Protein AF-A0A382RSJ5-F1 (afdb_monomer_lite)

pLDDT: mean 80.97, std 17.89, range [40.5, 97.56]

Radius of gyration: 19.5 Å; chains: 1; bounding box: 39×60×61 Å

Sequence (176 aa):
MRNFIIFSVFILSLTGCYKFKSPPFADKDLKLISATEFGKDVFKAISKIGPEKGSPIGELKGSFSDDSKALVINDEFLVMQKIEKGSWQLTVLMKNSSHIMFCTLIDNKNIQVPNSIKVTKKKEMMGIENSVSGPSEELKKFALELVETSGKVCFGVPFKSSKMEKTTETWWKFWK

Structure (mmCIF, N/CA/C/O backbone):
data_AF-A0A382RSJ5-F1
#
_entry.id   AF-A0A382RSJ5-F1
#
loop_
_atom_site.group_PDB
_atom_site.id
_atom_site.type_symbol
_atom_site.label_atom_id
_atom_site.label_alt_id
_atom_site.label_comp_id
_atom_site.label_asym_id
_atom_site.label_entity_id
_atom_site.label_seq_id
_atom_site.pdbx_PDB_ins_code
_atom_site.Cartn_x
_atom_site.Cartn_y
_atom_site.Cartn_z
_atom_site.occupancy
_atom_site.B_iso_or_equiv
_atom_site.auth_seq_id
_atom_site.auth_comp_id
_atom_site.auth_asym_id
_atom_site.auth_atom_id
_atom_site.pdbx_PDB_model_num
ATOM 1 N N . MET A 1 1 ? 7.383 47.642 -4.467 1.00 45.19 1 MET A N 1
ATOM 2 C CA . MET A 1 1 ? 6.663 46.461 -4.993 1.00 45.19 1 MET A CA 1
ATOM 3 C C . MET A 1 1 ? 7.661 45.346 -5.251 1.00 45.19 1 MET A C 1
ATOM 5 O O . MET A 1 1 ? 8.449 45.525 -6.165 1.00 45.19 1 MET A O 1
ATOM 9 N N . ARG A 1 2 ? 7.651 44.253 -4.472 1.00 40.50 2 ARG A N 1
ATOM 10 C CA . ARG A 1 2 ? 7.752 42.865 -4.979 1.00 40.50 2 ARG A CA 1
ATOM 11 C C . ARG A 1 2 ? 7.621 41.862 -3.822 1.00 40.50 2 ARG A C 1
ATOM 13 O O . ARG A 1 2 ? 8.543 41.120 -3.507 1.00 40.50 2 ARG A O 1
ATOM 20 N N . ASN A 1 3 ? 6.446 41.854 -3.191 1.00 41.88 3 ASN A N 1
ATOM 21 C CA . ASN A 1 3 ? 5.952 40.674 -2.481 1.00 41.88 3 ASN A CA 1
ATOM 22 C C . ASN A 1 3 ? 5.797 39.561 -3.519 1.00 41.88 3 ASN A C 1
ATOM 24 O O . ASN A 1 3 ? 4.764 39.522 -4.173 1.00 41.88 3 ASN A O 1
ATOM 28 N N . PHE A 1 4 ? 6.820 38.741 -3.768 1.00 48.34 4 PHE A N 1
ATOM 29 C CA . PHE A 1 4 ? 6.686 37.668 -4.761 1.00 48.34 4 PHE A CA 1
ATOM 30 C C . PHE A 1 4 ? 7.666 36.501 -4.591 1.00 48.34 4 PHE A C 1
ATOM 32 O O . PHE A 1 4 ? 8.061 35.922 -5.586 1.00 48.34 4 PHE A O 1
ATOM 39 N N . ILE A 1 5 ? 8.064 36.114 -3.370 1.00 45.94 5 ILE A N 1
ATOM 40 C CA . ILE A 1 5 ? 8.716 34.803 -3.142 1.00 45.94 5 ILE A CA 1
ATOM 41 C C . ILE A 1 5 ? 8.351 34.255 -1.746 1.00 45.94 5 ILE A C 1
ATOM 43 O O . ILE A 1 5 ? 9.210 34.048 -0.903 1.00 45.94 5 ILE A O 1
ATOM 47 N N . ILE A 1 6 ? 7.060 34.056 -1.457 1.00 42.53 6 ILE A N 1
ATOM 48 C CA . ILE A 1 6 ? 6.613 33.226 -0.311 1.00 42.53 6 ILE A CA 1
ATOM 49 C C . ILE A 1 6 ? 5.441 32.334 -0.759 1.00 42.53 6 ILE A C 1
ATOM 51 O O . ILE A 1 6 ? 4.431 32.213 -0.078 1.00 42.53 6 ILE A O 1
ATOM 55 N N . PHE A 1 7 ? 5.524 31.760 -1.964 1.00 40.97 7 PHE A N 1
ATOM 56 C CA . PHE A 1 7 ? 4.440 30.924 -2.505 1.00 40.97 7 PHE A CA 1
ATOM 57 C C . PHE A 1 7 ? 4.904 29.616 -3.164 1.00 40.97 7 PHE A C 1
ATOM 59 O O . PHE A 1 7 ? 4.105 28.961 -3.821 1.00 40.97 7 PHE A O 1
ATOM 66 N N . SER A 1 8 ? 6.172 29.206 -3.016 1.00 43.44 8 SER A N 1
ATOM 67 C CA . SER A 1 8 ? 6.718 28.087 -3.811 1.00 43.44 8 SER A CA 1
ATOM 68 C C . SER A 1 8 ? 7.287 26.899 -3.031 1.00 43.44 8 SER A C 1
ATOM 70 O O . SER A 1 8 ? 8.000 26.095 -3.622 1.00 43.44 8 SER A O 1
ATOM 72 N N . VAL A 1 9 ? 6.984 26.739 -1.738 1.00 43.03 9 VAL A N 1
ATOM 73 C CA . VAL A 1 9 ? 7.378 25.532 -0.980 1.00 43.03 9 VAL A CA 1
ATOM 74 C C . VAL A 1 9 ? 6.255 25.098 -0.029 1.00 43.03 9 VAL A C 1
ATOM 76 O O . VAL A 1 9 ? 6.463 24.888 1.157 1.00 43.03 9 VAL A O 1
ATOM 79 N N . PHE A 1 10 ? 5.031 24.961 -0.542 1.00 41.25 10 PHE A N 1
ATOM 80 C CA . PHE A 1 10 ? 4.066 24.024 0.047 1.00 41.25 10 PHE A CA 1
ATOM 81 C C . PHE A 1 10 ? 4.152 22.734 -0.765 1.00 41.25 10 PHE A C 1
ATOM 83 O O . PHE A 1 10 ? 3.286 22.394 -1.567 1.00 41.25 10 PHE A O 1
ATOM 90 N N . ILE A 1 11 ? 5.314 22.089 -0.653 1.00 44.78 11 ILE A N 1
ATOM 91 C CA . ILE A 1 11 ? 5.586 20.816 -1.301 1.00 44.78 11 ILE A CA 1
ATOM 92 C C . ILE A 1 11 ? 4.568 19.820 -0.750 1.00 44.78 11 ILE A C 1
ATOM 94 O O . ILE A 1 11 ? 4.493 19.597 0.456 1.00 44.78 11 ILE A O 1
ATOM 98 N N . LEU A 1 12 ? 3.764 19.280 -1.664 1.00 44.12 12 LEU A N 1
ATOM 99 C CA . LEU A 1 12 ? 2.842 18.171 -1.478 1.00 44.12 12 LEU A CA 1
ATOM 100 C C . LEU A 1 12 ? 3.573 16.994 -0.821 1.00 44.12 12 LEU A C 1
ATOM 102 O O . LEU A 1 12 ? 4.040 16.083 -1.503 1.00 44.12 12 LEU A O 1
ATOM 106 N N . SER A 1 13 ? 3.656 16.979 0.506 1.00 45.81 13 SER A N 1
ATOM 107 C CA . SER A 1 13 ? 3.822 15.723 1.214 1.00 45.81 13 SER A CA 1
ATOM 108 C C . SER A 1 13 ? 2.567 14.923 0.880 1.00 45.81 13 SER A C 1
ATOM 110 O O . SER A 1 13 ? 1.478 15.288 1.324 1.00 45.81 13 SER A O 1
ATOM 112 N N . LEU A 1 14 ? 2.694 13.891 0.043 1.00 52.16 14 LEU A N 1
ATOM 113 C CA . LEU A 1 14 ? 1.612 12.979 -0.357 1.00 52.16 14 LEU A CA 1
ATOM 114 C C . LEU A 1 14 ? 1.158 12.098 0.825 1.00 52.16 14 LEU A C 1
ATOM 116 O O . LEU A 1 14 ? 0.941 10.896 0.680 1.00 52.16 14 LEU A O 1
ATOM 120 N N . THR A 1 15 ? 1.033 12.682 2.017 1.00 59.91 15 THR A N 1
ATOM 121 C CA . THR A 1 15 ? 0.465 12.024 3.185 1.00 59.91 15 THR A CA 1
ATOM 122 C C . THR A 1 15 ? -0.979 11.700 2.865 1.00 59.91 15 THR A C 1
ATOM 124 O O . THR A 1 15 ? -1.749 12.593 2.501 1.00 59.91 15 THR A O 1
ATOM 127 N N . GLY A 1 16 ? -1.331 10.423 2.957 1.00 67.00 16 GLY A N 1
ATOM 128 C CA . GLY A 1 16 ? -2.684 9.990 2.642 1.00 67.00 16 GLY A CA 1
ATOM 129 C C . GLY A 1 16 ? -3.703 10.597 3.586 1.00 67.00 16 GLY A C 1
ATOM 130 O O . GLY A 1 16 ? -3.416 10.866 4.754 1.00 67.00 16 GLY A O 1
ATOM 131 N N . CYS A 1 17 ? -4.930 10.750 3.097 1.00 84.44 17 CYS A N 1
ATOM 132 C CA . CYS A 1 17 ? -6.056 11.164 3.928 1.00 84.44 17 CYS A CA 1
ATOM 133 C C . CYS A 1 17 ? -6.419 10.119 4.992 1.00 84.44 17 CYS A C 1
ATOM 135 O O . CYS A 1 17 ? -7.266 10.407 5.827 1.00 84.44 17 CYS A O 1
ATOM 137 N N . TYR A 1 18 ? -5.823 8.923 4.977 1.00 91.31 18 TYR A N 1
ATOM 138 C CA . TYR A 1 18 ? -6.117 7.840 5.913 1.00 91.31 18 TYR A CA 1
ATOM 139 C C . TYR A 1 18 ? -4.865 7.409 6.680 1.00 91.31 18 TYR A C 1
ATOM 141 O O . TYR A 1 18 ? -3.861 7.010 6.089 1.00 91.31 18 TYR A O 1
ATOM 149 N N . LYS A 1 19 ? -4.959 7.456 8.011 1.00 93.94 19 LYS A N 1
ATOM 150 C CA . LYS A 1 19 ? -3.929 7.032 8.963 1.00 93.94 19 LYS A CA 1
ATOM 151 C C . LYS A 1 19 ? -4.479 5.946 9.874 1.00 93.94 19 LYS A C 1
ATOM 153 O O . LYS A 1 19 ? -5.353 6.198 10.701 1.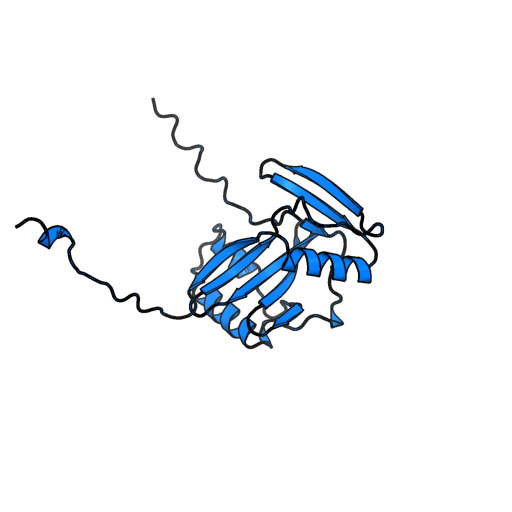00 93.94 19 LYS A O 1
ATOM 158 N N . PHE A 1 20 ? -3.953 4.741 9.749 1.00 96.00 20 PHE A N 1
ATOM 159 C CA . PHE A 1 20 ? -4.390 3.576 10.505 1.00 96.00 20 PHE A CA 1
ATOM 160 C C . PHE A 1 20 ? -3.579 3.444 11.801 1.00 96.00 20 PHE A C 1
ATOM 162 O O . PHE A 1 20 ? -2.356 3.596 11.808 1.00 96.00 20 PHE A O 1
ATOM 169 N N . LYS A 1 21 ? -4.247 3.153 12.922 1.00 95.69 21 LYS A N 1
ATOM 170 C CA . LYS A 1 21 ? -3.571 2.953 14.221 1.00 95.69 21 LYS A CA 1
ATOM 171 C C . LYS A 1 21 ? -2.795 1.634 14.310 1.00 95.69 21 LYS A C 1
ATOM 173 O O . LYS A 1 21 ? -1.890 1.509 15.125 1.00 95.69 21 LYS A O 1
ATOM 178 N N . SER A 1 22 ? -3.140 0.669 13.470 1.00 96.00 22 SER A N 1
ATOM 179 C CA . SER A 1 22 ? -2.510 -0.647 13.343 1.00 96.00 22 SER A CA 1
ATOM 180 C C . SER A 1 22 ? -2.371 -0.984 11.855 1.00 96.00 22 SER A C 1
ATOM 182 O O . SER A 1 22 ? -3.109 -0.404 11.051 1.00 96.00 22 SER A O 1
ATOM 184 N N . PRO A 1 23 ? -1.454 -1.886 11.462 1.00 96.56 23 PRO A N 1
ATOM 185 C CA . PRO A 1 23 ? -1.318 -2.262 10.061 1.00 96.56 23 PRO A CA 1
ATOM 186 C C . PRO A 1 23 ? -2.623 -2.901 9.562 1.00 96.56 23 PRO A C 1
ATOM 188 O O . PRO A 1 23 ? -3.126 -3.814 10.221 1.00 96.56 23 PRO A O 1
ATOM 191 N N . PRO A 1 24 ? -3.188 -2.451 8.428 1.00 96.50 24 PRO A N 1
ATOM 192 C CA . PRO A 1 24 ? -4.385 -3.082 7.877 1.00 96.50 24 PRO A CA 1
ATOM 193 C C . PRO A 1 24 ? -4.159 -4.516 7.396 1.00 96.50 24 PRO A C 1
ATOM 195 O O . PRO A 1 24 ? -5.083 -5.322 7.420 1.00 96.50 24 PRO A O 1
ATOM 198 N N . PHE A 1 25 ? -2.942 -4.845 6.967 1.00 97.44 25 PHE A N 1
ATOM 199 C CA . PHE A 1 25 ? -2.592 -6.162 6.448 1.00 97.44 25 PHE A CA 1
ATOM 200 C C . PHE A 1 25 ? -1.628 -6.876 7.395 1.00 97.44 25 PHE A C 1
ATOM 202 O O . PHE A 1 25 ? -0.641 -6.295 7.855 1.00 97.44 25 PHE A O 1
ATOM 209 N N . ALA A 1 26 ? -1.899 -8.151 7.673 1.00 95.81 26 ALA A N 1
ATOM 210 C CA . ALA A 1 26 ? -0.989 -8.986 8.443 1.00 95.81 26 ALA A CA 1
ATOM 211 C C . ALA A 1 26 ? 0.274 -9.288 7.623 1.00 95.81 26 ALA A C 1
ATOM 213 O O . ALA A 1 26 ? 0.188 -9.503 6.418 1.00 95.81 26 ALA A O 1
ATOM 214 N N . ASP A 1 27 ? 1.437 -9.373 8.274 1.00 94.81 27 ASP A N 1
ATOM 215 C CA . ASP A 1 27 ? 2.721 -9.582 7.582 1.00 94.81 27 ASP A CA 1
ATOM 216 C C . ASP A 1 27 ? 2.741 -10.854 6.715 1.00 94.81 27 ASP A C 1
ATOM 218 O O . ASP A 1 27 ? 3.291 -10.844 5.619 1.00 94.81 27 ASP A O 1
ATOM 222 N N . LYS A 1 28 ? 2.047 -11.912 7.160 1.00 95.88 28 LYS A N 1
ATOM 223 C CA . LYS A 1 28 ? 1.873 -13.173 6.418 1.00 95.88 28 LYS A CA 1
ATOM 224 C C . LYS A 1 28 ? 1.169 -13.017 5.061 1.00 95.88 28 LYS A C 1
ATOM 226 O O . LYS A 1 28 ? 1.329 -13.875 4.200 1.00 95.88 28 LYS A O 1
ATOM 231 N N . ASP A 1 29 ? 0.378 -11.958 4.891 1.00 96.38 29 ASP A N 1
ATOM 232 C CA . ASP A 1 29 ? -0.353 -11.671 3.653 1.00 96.38 29 ASP A CA 1
ATOM 233 C C . ASP A 1 29 ? 0.487 -10.816 2.689 1.00 96.38 29 ASP A C 1
ATOM 235 O O . ASP A 1 29 ? 0.094 -10.592 1.542 1.00 96.38 29 ASP A O 1
ATOM 239 N N . LEU A 1 30 ? 1.639 -10.315 3.144 1.00 97.25 30 LEU A N 1
ATOM 240 C CA . LEU A 1 30 ? 2.512 -9.446 2.372 1.00 97.25 30 LEU A CA 1
ATOM 241 C C . LEU A 1 30 ? 3.653 -10.240 1.738 1.00 97.25 30 LEU A C 1
ATOM 243 O O . LEU A 1 30 ? 4.201 -11.178 2.316 1.00 97.25 30 LEU A O 1
ATOM 247 N N . LYS A 1 31 ? 4.065 -9.812 0.548 1.00 96.94 31 LYS A N 1
ATOM 248 C CA . LYS A 1 31 ? 5.243 -10.334 -0.149 1.00 96.94 31 LYS A CA 1
ATOM 249 C C . LYS A 1 31 ? 6.299 -9.248 -0.257 1.00 96.94 31 LYS A C 1
ATOM 251 O O . LYS A 1 31 ? 5.967 -8.069 -0.367 1.00 96.94 31 LYS A O 1
ATOM 256 N N . LEU A 1 32 ? 7.569 -9.650 -0.263 1.00 95.81 32 LEU A N 1
ATOM 257 C CA . LEU A 1 32 ? 8.659 -8.748 -0.628 1.00 95.81 32 LEU A CA 1
ATOM 258 C C . LEU A 1 32 ? 8.399 -8.198 -2.028 1.00 95.81 32 LEU A C 1
ATOM 260 O O . LEU A 1 32 ? 8.160 -8.964 -2.964 1.00 95.81 32 LEU A O 1
ATOM 264 N N . ILE A 1 33 ? 8.459 -6.878 -2.177 1.00 92.88 33 ILE A N 1
ATOM 265 C CA . ILE A 1 33 ? 8.226 -6.219 -3.465 1.00 92.88 33 ILE A CA 1
ATOM 266 C C . ILE A 1 33 ? 9.256 -6.717 -4.479 1.00 92.88 33 ILE A C 1
ATOM 268 O O . ILE A 1 33 ? 8.890 -7.087 -5.591 1.00 92.88 33 ILE A O 1
ATOM 272 N N . SER A 1 34 ? 10.519 -6.839 -4.066 1.00 91.88 34 SER A N 1
ATOM 273 C CA . SER A 1 34 ? 11.635 -7.341 -4.879 1.00 91.88 34 SER A CA 1
ATOM 274 C C . SER A 1 34 ? 11.412 -8.754 -5.443 1.00 91.88 34 SER A C 1
ATOM 276 O O . SER A 1 34 ? 11.974 -9.094 -6.484 1.00 91.88 34 SER A O 1
ATOM 278 N N . ALA A 1 35 ? 10.551 -9.560 -4.813 1.00 92.62 35 ALA A N 1
ATOM 279 C CA . ALA A 1 35 ? 10.201 -10.903 -5.273 1.00 92.62 35 ALA A CA 1
ATOM 280 C C . ALA A 1 35 ? 9.075 -10.926 -6.329 1.00 92.62 35 ALA A C 1
ATOM 282 O O . ALA A 1 35 ? 8.779 -11.985 -6.878 1.00 92.62 35 ALA A O 1
ATOM 283 N N . THR A 1 36 ? 8.438 -9.789 -6.622 1.00 92.62 36 THR A N 1
ATOM 284 C CA . THR A 1 36 ? 7.349 -9.681 -7.609 1.00 92.62 36 THR A CA 1
ATOM 285 C C . THR A 1 36 ? 7.850 -9.093 -8.928 1.00 92.62 36 THR A C 1
ATOM 287 O O . THR A 1 36 ? 8.727 -8.230 -8.930 1.00 92.62 36 THR A O 1
ATOM 290 N N . GLU A 1 37 ? 7.271 -9.499 -10.063 1.00 91.81 37 GLU A N 1
ATOM 291 C CA . GLU A 1 37 ? 7.636 -8.930 -11.374 1.00 91.81 37 GLU A CA 1
ATOM 292 C C . GLU A 1 37 ? 7.365 -7.424 -11.440 1.00 91.81 37 GLU A C 1
ATOM 294 O O . GLU A 1 37 ? 8.210 -6.648 -11.885 1.00 91.81 37 GLU A O 1
ATOM 299 N N . PHE A 1 38 ? 6.221 -6.976 -10.915 1.00 93.75 38 PHE A N 1
ATOM 300 C CA . PHE A 1 38 ? 5.940 -5.548 -10.817 1.00 93.75 38 PHE A CA 1
ATOM 301 C C . PHE A 1 38 ? 6.932 -4.830 -9.894 1.00 93.75 38 PHE A C 1
ATOM 303 O O . PHE A 1 38 ? 7.450 -3.773 -10.242 1.00 93.75 38 PHE A O 1
ATOM 310 N N . GLY A 1 39 ? 7.285 -5.403 -8.749 1.00 91.38 39 GLY A N 1
ATOM 311 C CA . GLY A 1 39 ? 8.274 -4.786 -7.876 1.00 91.38 39 GLY A CA 1
ATOM 312 C C . GLY A 1 39 ? 9.649 -4.631 -8.525 1.00 91.38 39 GLY A C 1
ATOM 313 O O . GLY A 1 39 ? 10.285 -3.595 -8.343 1.00 91.38 39 GLY A O 1
ATOM 314 N N . LYS A 1 40 ? 10.085 -5.573 -9.370 1.00 90.31 40 LYS A N 1
ATOM 315 C CA . LYS A 1 40 ? 11.307 -5.404 -10.181 1.00 90.31 40 LYS A CA 1
ATOM 316 C C . LYS A 1 40 ? 11.209 -4.189 -11.111 1.00 90.31 40 LYS A C 1
ATOM 318 O O . LYS A 1 40 ? 12.164 -3.412 -11.198 1.00 90.31 40 LYS A O 1
ATOM 323 N N . ASP A 1 41 ? 10.059 -3.983 -11.759 1.00 90.38 41 ASP A N 1
ATOM 324 C CA . ASP A 1 41 ? 9.798 -2.777 -12.559 1.00 90.38 41 ASP A CA 1
ATOM 325 C C . ASP A 1 41 ? 9.867 -1.506 -11.691 1.00 90.38 41 ASP A C 1
ATOM 327 O O . ASP A 1 41 ? 10.464 -0.512 -12.112 1.00 90.38 41 ASP A O 1
ATOM 331 N N . VAL A 1 42 ? 9.319 -1.544 -10.468 1.00 90.69 42 VAL A N 1
ATOM 332 C CA . VAL A 1 42 ? 9.373 -0.436 -9.493 1.00 90.69 42 VAL A CA 1
ATOM 333 C C . VAL A 1 42 ? 10.819 -0.079 -9.164 1.00 90.69 42 VAL A C 1
ATOM 335 O O . VAL A 1 42 ? 11.211 1.071 -9.366 1.00 90.69 42 VAL A O 1
ATOM 338 N N . PHE A 1 43 ? 11.639 -1.048 -8.742 1.00 88.88 43 PHE A N 1
ATOM 339 C CA . PHE A 1 43 ? 13.056 -0.823 -8.424 1.00 88.88 43 PHE A CA 1
ATOM 340 C C . PHE A 1 43 ? 13.840 -0.276 -9.625 1.00 88.88 43 PHE A C 1
ATOM 342 O O . PHE A 1 43 ? 14.668 0.630 -9.487 1.00 88.88 43 PHE A O 1
ATOM 349 N N . LYS A 1 44 ? 13.536 -0.758 -10.834 1.00 86.69 44 LYS A N 1
ATOM 350 C CA . LYS A 1 44 ? 14.129 -0.253 -12.079 1.00 86.69 44 LYS A CA 1
ATOM 351 C C . LYS A 1 44 ? 13.688 1.173 -12.419 1.00 86.69 44 LYS A C 1
ATOM 353 O O . LYS A 1 44 ? 14.459 1.913 -13.026 1.00 86.69 44 LYS A O 1
ATOM 358 N N . ALA A 1 45 ? 12.460 1.560 -12.090 1.00 85.75 45 ALA A N 1
ATOM 359 C CA . ALA A 1 45 ? 11.966 2.914 -12.319 1.00 85.75 45 ALA A CA 1
ATOM 360 C C . ALA A 1 45 ? 12.582 3.906 -11.325 1.00 85.75 45 ALA A C 1
ATOM 362 O O . ALA A 1 45 ? 13.093 4.946 -11.738 1.00 85.75 45 ALA A O 1
ATOM 363 N N . ILE A 1 46 ? 12.609 3.567 -10.033 1.00 84.06 46 ILE A N 1
ATOM 364 C CA . ILE A 1 46 ? 13.151 4.452 -8.992 1.00 84.06 46 ILE A CA 1
ATOM 365 C C . ILE A 1 46 ? 14.680 4.570 -9.039 1.00 84.06 46 ILE A C 1
ATOM 367 O O . ILE A 1 46 ? 15.232 5.572 -8.592 1.00 84.06 46 ILE A O 1
ATOM 371 N N . SER A 1 47 ? 15.402 3.596 -9.600 1.00 82.00 47 SER A N 1
ATOM 372 C CA . SER A 1 47 ? 16.857 3.720 -9.772 1.00 82.00 47 SER A CA 1
ATOM 373 C C . SER A 1 47 ? 17.235 4.808 -10.783 1.00 82.00 47 SER A C 1
ATOM 375 O O . SER A 1 47 ? 18.282 5.437 -10.632 1.00 82.00 47 SER A O 1
ATOM 377 N N . LYS A 1 48 ? 16.354 5.093 -11.753 1.00 78.69 48 LYS A N 1
ATOM 378 C CA . LYS A 1 48 ? 16.505 6.177 -12.742 1.00 78.69 48 LYS A CA 1
ATOM 379 C C . LYS A 1 48 ? 16.187 7.560 -12.176 1.00 78.69 48 LYS A C 1
ATOM 381 O O . LYS A 1 48 ? 16.496 8.563 -12.813 1.00 78.69 48 LYS A O 1
ATOM 386 N N . ILE A 1 49 ? 15.560 7.619 -11.003 1.00 75.19 49 ILE A N 1
ATOM 387 C CA . ILE A 1 49 ? 15.287 8.869 -10.308 1.00 75.19 49 ILE A CA 1
ATOM 388 C C . ILE A 1 49 ? 16.610 9.443 -9.777 1.00 75.19 49 ILE A C 1
ATOM 390 O O . ILE A 1 49 ? 17.336 8.779 -9.020 1.00 75.19 49 ILE A O 1
ATOM 394 N N . GLY A 1 50 ? 16.907 10.681 -10.187 1.00 65.06 50 GLY A N 1
ATOM 395 C CA . GLY A 1 50 ? 18.095 11.429 -9.780 1.00 65.06 50 GLY A CA 1
ATOM 396 C C . GLY A 1 50 ? 18.184 11.646 -8.261 1.00 65.06 50 GLY A C 1
ATOM 397 O O . GLY A 1 50 ? 17.188 11.525 -7.548 1.00 65.06 50 GLY A O 1
ATOM 398 N N . PRO A 1 51 ? 19.378 11.954 -7.729 1.00 56.84 51 PRO A N 1
ATOM 399 C CA . PRO A 1 51 ? 19.651 12.002 -6.292 1.00 56.84 51 PRO A CA 1
ATOM 400 C C . PRO A 1 51 ? 19.146 13.282 -5.600 1.00 56.84 51 PRO A C 1
ATOM 402 O O . PRO A 1 51 ? 19.732 13.681 -4.596 1.00 56.84 51 PRO A O 1
ATOM 405 N N . GLU A 1 52 ? 18.104 13.947 -6.109 1.00 62.94 52 GLU A N 1
ATOM 406 C CA . GLU A 1 52 ? 17.621 15.228 -5.572 1.00 62.94 52 GLU A CA 1
ATOM 407 C C . GLU A 1 52 ? 17.034 15.064 -4.163 1.00 62.94 52 GLU A C 1
ATOM 409 O O . GLU A 1 52 ? 15.829 14.875 -3.964 1.00 62.94 52 GLU A O 1
ATOM 414 N N . LYS A 1 53 ? 17.922 15.127 -3.167 1.00 56.91 53 LYS A N 1
ATOM 415 C CA . LYS A 1 53 ? 17.591 15.185 -1.745 1.00 56.91 53 LYS A CA 1
ATOM 416 C C . LYS A 1 53 ? 16.696 16.401 -1.501 1.00 56.91 53 LYS A C 1
ATOM 418 O O . LYS A 1 53 ? 17.037 17.506 -1.907 1.00 56.91 53 LYS A O 1
ATOM 423 N N . GLY A 1 54 ? 15.566 16.187 -0.830 1.00 57.19 54 GLY A N 1
ATOM 424 C CA . GLY A 1 54 ? 14.583 17.238 -0.543 1.00 57.19 54 GLY A CA 1
ATOM 425 C C . GLY A 1 54 ? 13.529 17.459 -1.633 1.00 57.19 54 GLY A C 1
ATOM 426 O O . GLY A 1 54 ? 12.710 18.362 -1.494 1.00 57.19 54 GLY A O 1
ATOM 427 N N . SER A 1 55 ? 13.514 16.647 -2.697 1.00 65.69 55 SER A N 1
ATOM 428 C CA . SER A 1 55 ? 12.383 16.585 -3.631 1.00 65.69 55 SER A CA 1
ATOM 429 C C . SER A 1 55 ? 11.398 15.472 -3.223 1.00 65.69 55 SER A C 1
ATOM 431 O O . SER A 1 55 ? 11.841 14.434 -2.718 1.00 65.69 55 SER A O 1
ATOM 433 N N . PRO A 1 56 ? 10.084 15.601 -3.513 1.00 63.09 56 PRO A N 1
ATOM 434 C CA . PRO A 1 56 ? 9.105 14.512 -3.338 1.00 63.09 56 PRO A CA 1
ATOM 435 C C . PRO A 1 56 ? 9.530 13.199 -4.003 1.00 63.09 56 PRO A C 1
ATOM 437 O O . PRO A 1 56 ? 9.220 12.101 -3.551 1.00 63.09 56 PRO A O 1
ATOM 440 N N . ILE A 1 57 ? 10.273 13.336 -5.096 1.00 65.94 57 ILE A N 1
ATOM 441 C CA . ILE A 1 57 ? 10.808 12.263 -5.919 1.00 65.94 57 ILE A CA 1
ATOM 442 C C . ILE A 1 57 ? 11.964 11.534 -5.203 1.00 65.94 57 ILE A C 1
ATOM 444 O O . ILE A 1 57 ? 12.045 10.304 -5.233 1.00 65.94 57 ILE A O 1
ATOM 448 N N . GLY A 1 58 ? 12.836 12.271 -4.512 1.00 67.00 58 GLY A N 1
ATOM 449 C CA . GLY A 1 58 ? 13.885 11.710 -3.659 1.00 67.00 58 GLY A CA 1
ATOM 450 C C . GLY A 1 58 ? 13.330 11.033 -2.402 1.00 67.00 58 GLY A C 1
ATOM 451 O O . GLY A 1 58 ? 13.803 9.960 -2.026 1.00 67.00 58 GLY A O 1
ATOM 452 N N . GLU A 1 59 ? 12.291 11.605 -1.787 1.00 71.19 59 GLU A N 1
ATOM 453 C CA . GLU A 1 59 ? 11.573 10.994 -0.654 1.00 71.19 59 GLU A CA 1
ATOM 454 C C . GLU A 1 59 ? 10.860 9.697 -1.053 1.00 71.19 59 GLU A C 1
ATOM 456 O O . GLU A 1 59 ? 10.874 8.714 -0.305 1.00 71.19 59 GLU A O 1
ATOM 461 N N . LEU A 1 60 ? 10.294 9.662 -2.264 1.00 73.75 60 LEU A N 1
ATOM 462 C CA . LEU A 1 60 ? 9.732 8.449 -2.837 1.00 73.75 60 LEU A CA 1
ATOM 463 C C . LEU A 1 60 ? 10.803 7.364 -2.948 1.00 73.75 60 LEU A C 1
ATOM 465 O O . LEU A 1 60 ? 10.588 6.269 -2.447 1.00 73.75 60 LEU A O 1
ATOM 469 N N . LYS A 1 61 ? 11.971 7.668 -3.527 1.00 75.44 61 LYS A N 1
ATOM 470 C CA . LYS A 1 61 ? 13.088 6.713 -3.632 1.00 75.44 61 LYS A CA 1
ATOM 471 C C . LYS A 1 61 ? 13.523 6.178 -2.265 1.00 75.44 61 LYS A C 1
ATOM 473 O O . LYS A 1 61 ? 13.756 4.983 -2.139 1.00 75.44 61 LYS A O 1
ATOM 478 N N . GLY A 1 62 ? 13.586 7.035 -1.245 1.00 75.25 62 GLY A N 1
ATOM 479 C CA . GLY A 1 62 ? 13.918 6.638 0.129 1.00 75.25 62 GLY A CA 1
ATOM 480 C C . GLY A 1 62 ? 12.844 5.801 0.834 1.00 75.25 62 GLY A C 1
ATOM 481 O O . GLY A 1 62 ? 13.134 5.189 1.856 1.00 75.25 62 GLY A O 1
ATOM 482 N N . SER A 1 63 ? 11.620 5.749 0.299 1.00 75.56 63 SER A N 1
ATOM 483 C CA . SER A 1 63 ? 10.527 4.927 0.837 1.00 75.56 63 SER A CA 1
ATOM 484 C C . SER A 1 63 ? 10.573 3.466 0.377 1.00 75.56 63 SER A C 1
ATOM 486 O O . SER A 1 63 ? 9.734 2.682 0.819 1.00 75.56 63 SER A O 1
ATOM 488 N N . PHE A 1 64 ? 11.504 3.109 -0.515 1.00 80.50 64 PHE A N 1
ATOM 489 C CA . PHE A 1 64 ? 11.679 1.752 -1.025 1.00 80.50 64 PHE A CA 1
ATOM 490 C C . PHE A 1 64 ? 13.043 1.200 -0.638 1.00 80.50 64 PHE A C 1
ATOM 492 O O . PHE A 1 64 ? 14.083 1.816 -0.860 1.00 80.50 64 PHE A O 1
ATOM 499 N N . SER A 1 65 ? 13.011 -0.011 -0.113 1.00 82.88 65 SER A N 1
ATOM 500 C CA . SER A 1 65 ? 14.150 -0.790 0.353 1.00 82.88 65 SER A CA 1
ATOM 501 C C . SER A 1 65 ? 13.923 -2.261 0.008 1.00 82.88 65 SER A C 1
ATOM 503 O O . SER A 1 65 ? 12.795 -2.665 -0.279 1.00 82.88 65 SER A O 1
ATOM 505 N N . ASP A 1 66 ? 14.972 -3.081 0.029 1.00 80.81 66 ASP A N 1
ATOM 506 C CA . ASP A 1 66 ? 14.869 -4.493 -0.371 1.00 80.81 66 ASP A CA 1
ATOM 507 C C . ASP A 1 66 ? 13.943 -5.324 0.537 1.00 80.81 66 ASP A C 1
ATOM 509 O O . ASP A 1 66 ? 13.402 -6.343 0.103 1.00 80.81 66 ASP A O 1
ATOM 513 N N . ASP A 1 67 ? 13.715 -4.866 1.769 1.00 88.56 67 ASP A N 1
ATOM 514 C CA . ASP A 1 67 ? 12.782 -5.431 2.749 1.00 88.56 67 ASP A CA 1
ATOM 515 C C . ASP A 1 67 ? 11.358 -4.857 2.646 1.00 88.56 67 ASP A C 1
ATOM 517 O O . ASP A 1 67 ? 10.466 -5.289 3.378 1.00 88.56 67 ASP A O 1
ATOM 521 N N . SER A 1 68 ? 11.109 -3.917 1.729 1.00 91.44 68 SER A N 1
ATOM 522 C CA . SER A 1 68 ? 9.774 -3.365 1.504 1.00 91.44 68 SER A CA 1
ATOM 523 C C . SER A 1 68 ? 8.803 -4.465 1.077 1.00 91.44 68 SER A C 1
ATOM 525 O O . SER A 1 68 ? 9.030 -5.189 0.102 1.00 91.44 68 SER A O 1
ATOM 527 N N . LYS A 1 69 ? 7.683 -4.569 1.799 1.00 95.56 69 LYS A N 1
ATOM 528 C CA . LYS A 1 69 ? 6.627 -5.552 1.546 1.00 95.56 69 LYS A CA 1
ATOM 529 C C . LYS A 1 69 ? 5.352 -4.891 1.034 1.00 95.56 69 LYS A C 1
ATOM 531 O O . LYS A 1 69 ? 5.032 -3.756 1.390 1.00 95.56 69 LYS A O 1
ATOM 536 N N . ALA A 1 70 ? 4.600 -5.628 0.227 1.00 96.69 70 ALA A N 1
ATOM 537 C CA . ALA A 1 70 ? 3.303 -5.206 -0.275 1.00 96.69 70 ALA A CA 1
ATOM 538 C C . ALA A 1 70 ? 2.317 -6.371 -0.332 1.00 96.69 70 ALA A C 1
ATOM 540 O O . ALA A 1 70 ? 2.692 -7.528 -0.539 1.00 96.69 70 ALA A O 1
ATOM 541 N N . LEU A 1 71 ? 1.038 -6.041 -0.194 1.00 97.56 71 LEU A N 1
ATOM 542 C CA . LEU A 1 71 ? -0.048 -6.921 -0.576 1.00 97.56 71 LEU A CA 1
ATOM 543 C C . LEU A 1 71 ? -0.109 -6.954 -2.104 1.00 97.56 71 LEU A C 1
ATOM 545 O O . LEU A 1 71 ? -0.175 -5.905 -2.751 1.00 97.56 71 LEU A O 1
ATOM 549 N N . VAL A 1 72 ? -0.088 -8.156 -2.673 1.00 97.06 72 VAL A N 1
ATOM 550 C CA . VAL A 1 72 ? -0.215 -8.356 -4.120 1.00 97.06 72 VAL A CA 1
ATOM 551 C C . VAL A 1 72 ? -1.689 -8.525 -4.456 1.00 97.06 72 VAL A C 1
ATOM 553 O O . VAL A 1 72 ? -2.278 -9.539 -4.091 1.00 97.06 72 VAL A O 1
ATOM 556 N N . ILE A 1 73 ? -2.276 -7.540 -5.140 1.00 95.94 73 ILE A N 1
ATOM 557 C CA . I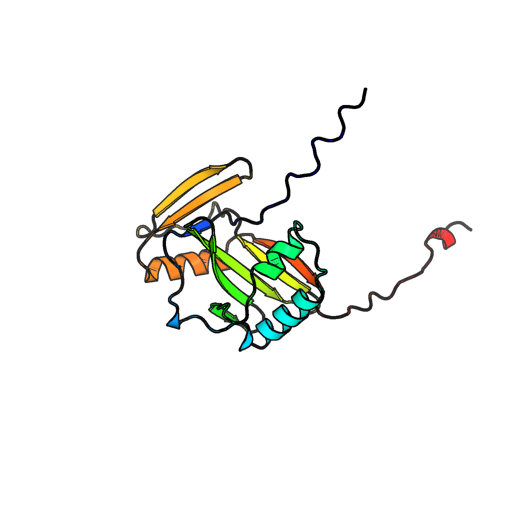LE A 1 73 ? -3.646 -7.646 -5.657 1.00 95.94 73 ILE A CA 1
ATOM 558 C C . ILE A 1 73 ? -3.617 -8.339 -7.021 1.00 95.94 73 ILE A C 1
ATOM 560 O O . ILE A 1 73 ? -4.343 -9.304 -7.241 1.00 95.94 73 ILE A O 1
ATOM 564 N N . ASN A 1 74 ? -2.746 -7.873 -7.919 1.00 94.62 74 ASN A N 1
ATOM 565 C CA . ASN A 1 74 ? -2.443 -8.505 -9.205 1.00 94.62 74 ASN A CA 1
ATOM 566 C C . ASN A 1 74 ? -1.068 -8.033 -9.727 1.00 94.62 74 ASN A C 1
ATOM 568 O O . ASN A 1 74 ? -0.365 -7.274 -9.054 1.00 94.62 74 ASN A O 1
ATOM 572 N N . ASP A 1 75 ? -0.692 -8.460 -10.935 1.00 92.38 75 ASP A N 1
ATOM 573 C CA . ASP A 1 75 ? 0.610 -8.157 -11.554 1.00 92.38 75 ASP A CA 1
ATOM 574 C C . ASP A 1 75 ? 0.826 -6.678 -11.907 1.00 92.38 75 ASP A C 1
ATOM 576 O O . ASP A 1 75 ? 1.924 -6.291 -12.313 1.00 92.38 75 ASP A O 1
ATOM 580 N N . GLU A 1 76 ? -0.194 -5.837 -11.758 1.00 94.94 76 GLU A N 1
ATOM 581 C CA . GLU A 1 76 ? -0.154 -4.408 -12.058 1.00 94.94 76 GLU A CA 1
ATOM 582 C C . GLU A 1 76 ? -0.579 -3.533 -10.877 1.00 94.94 76 GLU A C 1
ATOM 584 O O . GLU A 1 76 ? -0.581 -2.308 -10.999 1.00 94.94 76 GLU A O 1
ATOM 589 N N . PHE A 1 77 ? -0.911 -4.140 -9.734 1.00 96.38 77 PHE A N 1
ATOM 590 C CA . PHE A 1 77 ? -1.502 -3.464 -8.588 1.00 96.38 77 PHE A CA 1
ATOM 591 C C . PHE A 1 77 ? -0.971 -4.051 -7.275 1.00 96.38 77 PHE A C 1
ATOM 593 O O . PHE A 1 77 ? -1.281 -5.187 -6.899 1.00 96.38 77 PHE A O 1
ATOM 600 N N . LEU A 1 78 ? -0.205 -3.246 -6.539 1.00 97.00 78 LEU A N 1
ATOM 601 C CA . LEU A 1 78 ? 0.316 -3.580 -5.212 1.00 97.00 78 LEU A CA 1
ATOM 602 C C . LEU A 1 78 ? -0.154 -2.552 -4.186 1.00 97.00 78 LEU A C 1
ATOM 604 O O . LEU A 1 78 ? -0.325 -1.375 -4.501 1.00 97.00 78 LEU A O 1
ATOM 608 N N . VAL A 1 79 ? -0.295 -2.977 -2.934 1.00 96.81 79 VAL A N 1
ATOM 609 C CA . VAL A 1 79 ? -0.574 -2.069 -1.815 1.00 96.81 79 VAL A CA 1
ATOM 610 C C . VAL A 1 79 ? 0.501 -2.229 -0.759 1.00 96.81 79 VAL A C 1
ATOM 612 O O . VAL A 1 79 ? 0.614 -3.269 -0.115 1.00 96.81 79 VAL A O 1
ATOM 615 N N . MET A 1 80 ? 1.291 -1.185 -0.567 1.00 94.88 80 MET A N 1
ATOM 616 C CA . MET A 1 80 ? 2.239 -1.101 0.533 1.00 94.88 80 MET A CA 1
ATOM 617 C C . MET A 1 80 ? 1.564 -0.523 1.764 1.00 94.88 80 MET A C 1
ATOM 619 O O . MET A 1 80 ? 0.672 0.320 1.661 1.00 94.88 80 MET A O 1
ATOM 623 N N . GLN A 1 81 ? 2.076 -0.908 2.926 1.00 93.12 81 GLN A N 1
ATOM 624 C CA . GLN A 1 81 ? 1.792 -0.233 4.181 1.00 93.12 81 GLN A CA 1
ATOM 625 C C . GLN A 1 81 ? 3.107 0.129 4.867 1.00 93.12 81 GLN A C 1
ATOM 627 O O . GLN A 1 81 ? 4.013 -0.700 4.954 1.00 93.12 81 GLN A O 1
ATOM 632 N N . LYS A 1 82 ? 3.218 1.361 5.359 1.00 90.19 82 LYS A N 1
ATOM 633 C CA . LYS A 1 82 ? 4.386 1.825 6.116 1.00 90.19 82 LYS A CA 1
ATOM 634 C C . LYS A 1 82 ? 3.967 2.655 7.311 1.00 90.19 82 LYS A C 1
ATOM 636 O O . LYS A 1 82 ? 2.923 3.305 7.283 1.00 90.19 82 LYS A O 1
ATOM 641 N N . ILE A 1 83 ? 4.793 2.642 8.351 1.00 89.31 83 ILE A N 1
ATOM 642 C CA . ILE A 1 83 ? 4.607 3.531 9.491 1.00 89.31 83 ILE A CA 1
ATOM 643 C C . ILE A 1 83 ? 5.246 4.888 9.190 1.00 89.31 83 ILE A C 1
ATOM 645 O O . ILE A 1 83 ? 6.429 4.989 8.879 1.00 89.31 83 ILE A O 1
ATOM 649 N N . GLU A 1 84 ? 4.458 5.949 9.294 1.00 83.50 84 GLU A N 1
ATOM 650 C CA . GLU A 1 84 ? 4.908 7.328 9.160 1.00 83.50 84 GLU A CA 1
ATOM 651 C C . GLU A 1 84 ? 4.381 8.148 10.329 1.00 83.50 84 GLU A C 1
ATOM 653 O O . GLU A 1 84 ? 3.175 8.189 10.581 1.00 83.50 84 GLU A O 1
ATOM 658 N N . LYS A 1 85 ? 5.286 8.822 11.050 1.00 84.19 85 LYS A N 1
ATOM 659 C CA . LYS A 1 85 ? 4.942 9.673 12.206 1.00 84.19 85 LYS A CA 1
ATOM 660 C C . LYS A 1 85 ? 4.011 8.963 13.212 1.00 84.19 85 LYS A C 1
ATOM 662 O O . LYS A 1 85 ? 3.081 9.564 13.740 1.00 84.19 85 LYS A O 1
ATOM 667 N N . GLY A 1 86 ? 4.251 7.670 13.449 1.00 87.25 86 GLY A N 1
ATOM 668 C CA . GLY A 1 86 ? 3.503 6.855 14.413 1.00 87.25 86 GLY A CA 1
ATOM 669 C C . GLY A 1 86 ? 2.145 6.333 13.930 1.00 87.25 86 GLY A C 1
ATOM 670 O O . GLY A 1 86 ? 1.390 5.798 14.734 1.00 87.25 86 GLY A O 1
ATOM 671 N N . SER A 1 87 ? 1.804 6.476 12.647 1.00 90.56 87 SER A N 1
ATOM 672 C CA . SER A 1 87 ? 0.586 5.899 12.062 1.00 90.56 87 SER A CA 1
ATOM 673 C C . SER A 1 87 ? 0.895 5.109 10.801 1.00 90.56 87 SER A C 1
ATOM 675 O O . SER A 1 87 ? 1.787 5.468 10.037 1.00 90.56 87 SER A O 1
ATOM 677 N N . TRP A 1 88 ? 0.137 4.047 10.561 1.00 94.38 88 TRP A N 1
ATOM 678 C CA . TRP A 1 88 ? 0.233 3.267 9.335 1.00 94.38 88 TRP A CA 1
ATOM 679 C C . TRP A 1 88 ? -0.458 4.003 8.191 1.00 94.38 88 TRP A C 1
ATOM 681 O O . TRP A 1 88 ? -1.584 4.474 8.333 1.00 94.38 88 TRP A O 1
ATOM 691 N N . GLN A 1 89 ? 0.212 4.100 7.053 1.00 92.19 89 GLN A N 1
ATOM 692 C CA . GLN A 1 89 ? -0.321 4.676 5.824 1.00 92.19 89 GLN A CA 1
ATOM 693 C C . GLN A 1 89 ? -0.200 3.674 4.687 1.00 92.19 89 GLN A C 1
ATOM 695 O O . GLN A 1 89 ? 0.705 2.837 4.679 1.00 92.19 89 GLN A O 1
ATOM 700 N N . LEU A 1 90 ? -1.115 3.785 3.727 1.00 93.75 90 LEU A N 1
ATOM 701 C CA . LEU A 1 90 ? -1.125 2.959 2.530 1.00 93.75 90 LEU A CA 1
ATOM 702 C C . LEU A 1 90 ? -0.530 3.727 1.353 1.00 93.75 90 LEU A C 1
ATOM 704 O O . LEU A 1 90 ? -0.922 4.864 1.088 1.00 93.75 90 LEU A O 1
ATOM 708 N N . THR A 1 91 ? 0.364 3.077 0.615 1.00 92.69 91 THR A N 1
ATOM 709 C CA . THR A 1 91 ? 0.809 3.531 -0.705 1.00 92.69 91 THR A CA 1
ATOM 710 C C . THR A 1 91 ? 0.332 2.517 -1.731 1.00 92.69 91 THR A C 1
ATOM 712 O O . THR A 1 91 ? 0.688 1.341 -1.667 1.00 92.69 91 THR A O 1
ATOM 715 N N . VAL A 1 92 ? -0.482 2.965 -2.680 1.00 95.25 92 VAL A N 1
ATOM 716 C CA . VAL A 1 92 ? -0.964 2.128 -3.781 1.00 95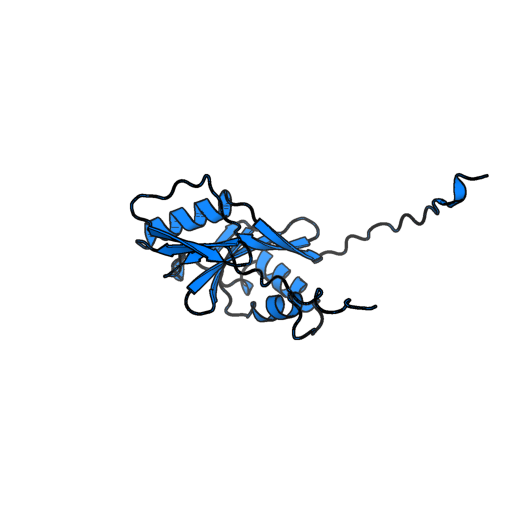.25 92 VAL A CA 1
ATOM 717 C C . VAL A 1 92 ? 0.012 2.259 -4.943 1.00 95.25 92 VAL A C 1
ATOM 719 O O . VAL A 1 92 ? 0.294 3.369 -5.391 1.00 95.25 92 VAL A O 1
ATOM 722 N N . LEU A 1 93 ? 0.527 1.136 -5.430 1.00 95.00 93 LEU A N 1
ATOM 723 C CA . LEU A 1 93 ? 1.352 1.077 -6.629 1.00 95.00 93 LEU A CA 1
ATOM 724 C C . LEU A 1 93 ? 0.510 0.517 -7.759 1.00 95.00 93 LEU A C 1
ATOM 726 O O . LEU A 1 93 ? -0.059 -0.564 -7.632 1.00 95.00 93 LEU A O 1
ATOM 730 N N . MET A 1 94 ? 0.465 1.237 -8.869 1.00 95.56 94 MET A N 1
ATOM 731 C CA . MET A 1 94 ? -0.186 0.777 -10.090 1.00 95.56 94 MET A CA 1
ATOM 732 C C . MET A 1 94 ? 0.791 0.899 -11.250 1.00 95.56 94 MET A C 1
ATOM 734 O O . MET A 1 94 ? 1.588 1.836 -11.273 1.00 95.56 94 MET A O 1
ATOM 738 N N . LYS A 1 95 ? 0.743 0.007 -12.233 1.00 93.56 95 LYS A N 1
ATOM 739 C CA . LYS A 1 95 ? 1.431 0.235 -13.510 1.00 93.56 95 LYS A CA 1
ATOM 740 C C . LYS A 1 95 ? 0.469 0.179 -14.674 1.00 93.56 95 LYS A C 1
ATOM 742 O O . LYS A 1 95 ? -0.573 -0.457 -14.619 1.00 93.56 95 LYS A O 1
ATOM 747 N N . ASN A 1 96 ? 0.857 0.864 -15.735 1.00 90.69 96 ASN A N 1
ATOM 748 C CA . ASN A 1 96 ? 0.285 0.685 -17.057 1.00 90.69 96 ASN A CA 1
ATOM 749 C C . ASN A 1 96 ? 1.418 0.392 -18.055 1.00 90.69 96 ASN A C 1
ATOM 751 O O . ASN A 1 96 ? 2.550 0.086 -17.676 1.00 90.69 96 ASN A O 1
ATOM 755 N N . SER A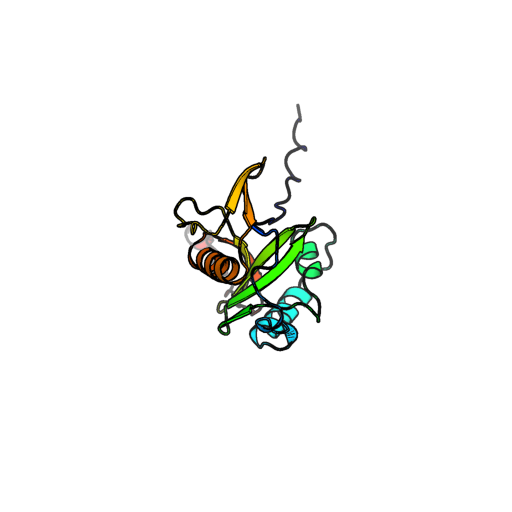 1 97 ? 1.136 0.509 -19.349 1.00 89.31 97 SER A N 1
ATOM 756 C CA . SER A 1 97 ? 2.101 0.215 -20.412 1.00 89.31 97 SER A CA 1
ATOM 757 C C . SER A 1 97 ? 3.355 1.105 -20.425 1.00 89.31 97 SER A C 1
ATOM 759 O O . SER A 1 97 ? 4.336 0.736 -21.070 1.00 89.31 97 SER A O 1
ATOM 761 N N . SER A 1 98 ? 3.359 2.253 -19.738 1.00 87.00 98 SER A N 1
ATOM 762 C CA . SER A 1 98 ? 4.432 3.260 -19.829 1.00 87.00 98 SER A CA 1
ATOM 763 C C . SER A 1 98 ? 4.906 3.822 -18.485 1.00 87.00 98 SER A C 1
ATOM 765 O O . SER A 1 98 ? 6.089 4.150 -18.345 1.00 87.00 98 SER A O 1
ATOM 767 N N . HIS A 1 99 ? 4.023 3.892 -17.489 1.00 90.38 99 HIS A N 1
ATOM 768 C CA . HIS A 1 99 ? 4.263 4.528 -16.199 1.00 90.38 99 HIS A CA 1
ATOM 769 C C . HIS A 1 99 ? 3.999 3.579 -15.031 1.00 90.38 99 HIS A C 1
ATOM 771 O O . HIS A 1 99 ? 3.096 2.743 -15.070 1.00 90.38 99 HIS A O 1
ATOM 777 N N . ILE A 1 100 ? 4.774 3.778 -13.970 1.00 92.06 100 ILE A N 1
ATOM 778 C CA . ILE A 1 100 ? 4.472 3.301 -12.624 1.00 92.06 100 ILE A CA 1
ATOM 779 C C . ILE A 1 100 ? 3.917 4.484 -11.846 1.00 92.06 100 ILE A C 1
ATOM 781 O O . ILE A 1 100 ? 4.499 5.564 -11.847 1.00 92.06 100 ILE A O 1
ATOM 785 N N . MET A 1 101 ? 2.785 4.284 -11.198 1.00 92.75 101 MET A N 1
ATOM 786 C CA . MET A 1 101 ? 2.068 5.279 -10.424 1.00 92.75 101 MET A CA 1
ATOM 787 C C . MET A 1 101 ? 2.196 4.937 -8.944 1.00 92.75 101 MET A C 1
ATOM 789 O O . MET A 1 101 ? 1.834 3.843 -8.517 1.00 92.75 101 MET A O 1
ATOM 793 N N . PHE A 1 102 ? 2.696 5.896 -8.175 1.00 91.12 102 PHE A N 1
ATOM 794 C CA . PHE A 1 102 ? 2.817 5.840 -6.725 1.00 91.12 102 PHE A CA 1
ATOM 795 C C . PHE A 1 102 ? 1.736 6.729 -6.138 1.00 91.12 102 PHE A C 1
ATOM 797 O O . PHE A 1 102 ? 1.762 7.947 -6.320 1.00 91.12 102 PHE A O 1
ATOM 804 N N . CYS A 1 103 ? 0.754 6.123 -5.489 1.00 91.31 103 CYS A N 1
ATOM 805 C CA . CYS A 1 103 ? -0.502 6.781 -5.188 1.00 91.31 103 CYS A CA 1
ATOM 806 C C . CYS A 1 103 ? -0.807 6.791 -3.699 1.00 91.31 103 CYS A C 1
ATOM 808 O O . CYS A 1 103 ? -0.562 5.822 -2.979 1.00 91.31 103 CYS A O 1
ATOM 810 N N . THR A 1 104 ? -1.421 7.884 -3.271 1.00 89.44 104 THR A N 1
ATOM 811 C CA . THR A 1 104 ? -1.985 8.046 -1.937 1.00 89.44 104 THR A CA 1
ATOM 812 C C . THR A 1 104 ? -3.503 8.188 -2.027 1.00 89.44 104 THR A C 1
ATOM 814 O O . THR A 1 104 ? -4.027 8.687 -3.028 1.00 89.44 104 THR A O 1
ATOM 817 N N . LEU A 1 105 ? -4.217 7.715 -1.007 1.00 90.56 105 LEU A N 1
ATOM 818 C CA . LEU A 1 105 ? -5.682 7.747 -0.961 1.00 90.56 105 LEU A CA 1
ATOM 819 C C . LEU A 1 105 ? -6.177 9.145 -0.570 1.00 90.56 105 LEU A C 1
ATOM 821 O O . LEU A 1 105 ? -5.662 9.737 0.383 1.00 90.56 105 LEU A O 1
ATOM 825 N N . ILE A 1 106 ? -7.205 9.642 -1.261 1.00 87.75 106 ILE A N 1
ATOM 826 C CA . ILE A 1 106 ? -7.926 10.868 -0.878 1.00 87.75 106 ILE A CA 1
ATOM 827 C C . ILE A 1 106 ? -9.191 10.528 -0.090 1.00 87.75 106 ILE A C 1
ATOM 829 O O . ILE A 1 106 ? -9.728 9.433 -0.236 1.00 87.75 106 ILE A O 1
ATOM 833 N N . ASP A 1 107 ? -9.680 11.473 0.718 1.00 83.88 107 ASP A N 1
ATOM 834 C CA . ASP A 1 107 ? -10.912 11.303 1.498 1.00 83.88 107 ASP A CA 1
ATOM 835 C C . ASP A 1 107 ? -12.100 10.927 0.598 1.00 83.88 107 ASP A C 1
ATOM 837 O O . ASP A 1 107 ? -12.472 11.669 -0.316 1.00 83.88 107 ASP A O 1
ATOM 841 N N . ASN A 1 108 ? -12.709 9.776 0.880 1.00 83.38 108 ASN A N 1
ATOM 842 C CA . ASN A 1 108 ? -13.932 9.323 0.239 1.00 83.38 108 ASN A CA 1
ATOM 843 C C . ASN A 1 108 ? -15.117 9.573 1.177 1.00 83.38 108 ASN A C 1
ATOM 845 O O . ASN A 1 108 ? -15.277 8.915 2.204 1.00 83.38 108 ASN A O 1
ATOM 849 N N . LYS A 1 109 ? -15.976 10.528 0.808 1.00 79.50 109 LYS A N 1
ATOM 850 C CA . LYS A 1 109 ? -17.161 10.886 1.602 1.00 79.50 109 LYS A CA 1
ATOM 851 C C . LYS A 1 109 ? -18.286 9.856 1.523 1.00 79.50 109 LYS A C 1
ATOM 853 O O . LYS A 1 109 ? -19.148 9.864 2.393 1.00 79.50 109 LYS A O 1
ATOM 858 N N . ASN A 1 110 ? -18.267 9.002 0.503 1.00 84.12 110 ASN A N 1
ATOM 859 C CA . ASN A 1 110 ? -19.343 8.062 0.207 1.00 84.12 110 ASN A CA 1
ATOM 860 C C . ASN A 1 110 ? -19.020 6.632 0.658 1.00 84.12 110 ASN A C 1
ATOM 862 O O . ASN A 1 110 ? -19.819 5.734 0.407 1.00 84.12 110 ASN A O 1
ATOM 866 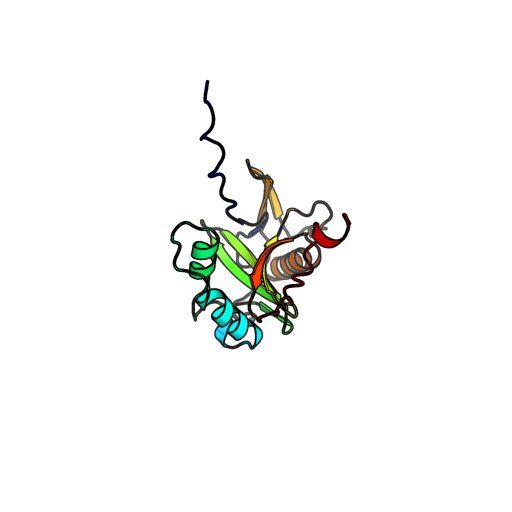N N . ILE A 1 111 ? -17.864 6.403 1.291 1.00 87.31 111 ILE A N 1
ATOM 867 C CA . ILE A 1 111 ? -17.510 5.064 1.758 1.00 87.31 111 ILE A CA 1
ATOM 868 C C . ILE A 1 111 ? -18.364 4.663 2.959 1.00 87.31 111 ILE A C 1
ATOM 870 O O . ILE A 1 111 ? -18.558 5.448 3.895 1.00 87.31 111 ILE A O 1
ATOM 874 N N . GLN A 1 112 ? -18.862 3.430 2.940 1.00 89.56 112 GLN A N 1
ATOM 875 C CA . GLN A 1 112 ? -19.574 2.868 4.076 1.00 89.56 112 GLN A CA 1
ATOM 876 C C . GLN A 1 112 ? -18.548 2.417 5.111 1.00 89.56 112 GLN A C 1
ATOM 878 O O . GLN A 1 112 ? -17.677 1.600 4.839 1.00 89.56 112 GLN A O 1
ATOM 883 N N . VAL A 1 113 ? -18.621 2.984 6.313 1.00 92.00 113 VAL A N 1
ATOM 884 C CA . VAL A 1 113 ? -17.734 2.599 7.414 1.00 92.00 113 VAL A CA 1
ATOM 885 C C . VAL A 1 113 ? -18.447 1.529 8.242 1.00 92.00 113 VAL A C 1
ATOM 887 O O . VAL A 1 113 ? -19.506 1.828 8.800 1.00 92.00 113 VAL A O 1
ATOM 890 N N . PRO A 1 114 ? -17.904 0.302 8.355 1.00 92.06 114 PRO A N 1
ATOM 891 C CA . PRO A 1 114 ? -18.493 -0.726 9.206 1.00 92.06 114 PRO A CA 1
ATOM 892 C C . PRO A 1 114 ? -18.566 -0.271 10.668 1.00 92.06 114 PRO A C 1
ATOM 894 O O . PRO A 1 114 ? -17.657 0.396 11.156 1.00 92.06 114 PRO A O 1
ATOM 897 N N . ASN A 1 115 ? -19.590 -0.703 11.410 1.00 93.56 115 ASN A N 1
ATOM 898 C CA . ASN A 1 115 ? -19.779 -0.325 12.824 1.00 93.56 115 ASN A CA 1
ATOM 899 C C . ASN A 1 115 ? -18.584 -0.685 13.733 1.00 93.56 115 ASN A C 1
ATOM 901 O O . ASN A 1 115 ? -18.383 -0.072 14.780 1.00 93.56 115 ASN A O 1
ATOM 905 N N . SER A 1 116 ? -17.799 -1.695 13.351 1.00 95.12 116 SER A N 1
ATOM 906 C CA . SER A 1 116 ? -16.588 -2.140 14.050 1.00 95.12 116 SER A CA 1
ATOM 907 C C . SER A 1 116 ? -15.372 -1.232 13.813 1.00 95.12 116 SER A C 1
ATOM 909 O O . SER A 1 116 ? -14.381 -1.337 14.540 1.00 95.12 116 SER A O 1
ATOM 911 N N . ILE A 1 117 ? -15.436 -0.336 12.824 1.00 97.31 117 ILE A N 1
ATOM 912 C CA . ILE A 1 117 ? -14.380 0.607 12.466 1.00 97.31 117 ILE A CA 1
ATOM 913 C C . ILE A 1 117 ? -14.700 1.985 13.040 1.00 97.31 117 ILE A C 1
ATOM 915 O O . ILE A 1 117 ? -15.763 2.562 12.828 1.00 97.31 117 ILE A O 1
ATOM 919 N N . LYS A 1 118 ? -13.729 2.556 13.749 1.00 96.19 118 LYS A N 1
ATOM 920 C CA . LYS A 1 118 ? -13.772 3.934 14.237 1.00 96.19 118 LYS A CA 1
ATOM 921 C C . LYS A 1 118 ? -12.946 4.817 13.317 1.00 96.19 118 LYS A C 1
ATOM 923 O O . LYS A 1 118 ? -11.743 4.588 13.170 1.00 96.19 118 LYS A O 1
ATOM 928 N N . VAL A 1 119 ? -13.583 5.848 12.766 1.00 93.38 119 VAL A N 1
ATOM 929 C CA . VAL A 1 119 ? -12.930 6.893 11.972 1.00 93.38 119 VAL A CA 1
ATOM 930 C C . VAL A 1 119 ? -13.070 8.232 12.687 1.00 93.38 119 VAL A C 1
ATOM 932 O O . VAL A 1 119 ? -14.177 8.722 12.900 1.00 93.38 119 VAL A O 1
ATOM 935 N N . THR A 1 120 ? -11.948 8.842 13.054 1.00 92.38 120 THR A N 1
ATOM 936 C CA . THR A 1 120 ? -11.902 10.206 13.592 1.00 92.38 120 THR A CA 1
ATOM 937 C C . THR A 1 120 ? -11.400 11.148 12.512 1.00 92.38 120 THR A C 1
ATOM 939 O O . THR A 1 120 ? -10.282 10.988 12.028 1.00 92.38 120 THR A O 1
ATOM 942 N N . LYS A 1 121 ? -12.219 12.135 12.143 1.00 90.31 121 LYS A N 1
ATOM 943 C CA . LYS A 1 121 ? -11.870 13.130 11.127 1.00 90.31 121 LYS A CA 1
ATOM 944 C C . LYS A 1 121 ? -11.253 14.359 11.780 1.00 90.31 121 LYS A C 1
ATOM 946 O O . LYS A 1 121 ? -11.839 14.930 12.697 1.00 90.31 121 LYS A O 1
ATOM 951 N N . LYS A 1 122 ? -10.105 14.793 11.278 1.00 87.44 122 LYS A N 1
ATOM 952 C CA . LYS A 1 122 ? -9.445 16.038 11.660 1.00 87.44 122 LYS A CA 1
ATOM 953 C C . LYS A 1 122 ? -9.285 16.907 10.421 1.00 87.44 122 LYS A C 1
ATOM 955 O O . LYS A 1 122 ? -8.801 16.449 9.390 1.00 87.44 122 LYS A O 1
ATOM 960 N N . LYS A 1 123 ? -9.716 18.164 10.515 1.00 81.94 123 LYS A N 1
ATOM 961 C CA . LYS A 1 123 ? -9.484 19.146 9.457 1.00 81.94 123 LYS A CA 1
ATOM 962 C C . LYS A 1 123 ? -8.048 19.650 9.577 1.00 81.94 123 LYS A C 1
ATOM 964 O O . LYS A 1 123 ? -7.676 20.194 10.612 1.00 81.94 123 LYS A O 1
ATOM 969 N N . GLU A 1 124 ? -7.271 19.453 8.528 1.00 76.62 124 GLU A N 1
ATOM 970 C CA . GLU A 1 124 ? -5.891 19.904 8.387 1.00 76.62 124 GLU A CA 1
ATOM 971 C C . GLU A 1 124 ? -5.805 20.958 7.278 1.00 76.62 124 GLU A C 1
ATOM 973 O O . GLU A 1 124 ? -6.728 21.128 6.476 1.00 76.62 124 GLU A O 1
ATOM 978 N N . MET A 1 125 ? -4.682 21.674 7.208 1.00 65.56 125 MET A N 1
ATOM 979 C CA . MET A 1 125 ? -4.487 22.733 6.209 1.00 65.56 125 MET A CA 1
ATOM 980 C C . MET A 1 125 ? -4.598 22.216 4.762 1.00 65.56 125 MET A C 1
ATOM 982 O O . MET A 1 125 ? -5.062 22.934 3.882 1.00 65.56 125 MET A O 1
ATOM 986 N N . MET A 1 126 ? -4.207 20.956 4.538 1.00 61.81 126 MET A N 1
ATOM 987 C CA . MET A 1 126 ? -4.170 20.300 3.224 1.00 61.81 126 MET A CA 1
ATOM 988 C C . MET A 1 126 ? -5.399 19.421 2.932 1.00 61.81 126 MET A C 1
ATOM 990 O O . MET A 1 126 ? -5.449 18.779 1.887 1.00 61.81 126 MET A O 1
ATOM 994 N N . GLY A 1 127 ? -6.390 19.366 3.830 1.00 74.00 127 GLY A N 1
ATOM 995 C CA . GLY A 1 127 ? -7.595 18.559 3.630 1.00 74.00 127 GLY A CA 1
ATOM 996 C C . GLY A 1 127 ? -8.132 17.921 4.907 1.00 74.00 127 GLY A C 1
ATOM 997 O O . GLY A 1 127 ? -8.003 18.463 6.000 1.00 74.00 127 GLY A O 1
ATOM 998 N N . ILE A 1 128 ? -8.783 16.768 4.760 1.00 82.88 128 ILE A N 1
ATOM 999 C CA . ILE A 1 128 ? -9.278 15.973 5.887 1.00 82.88 128 ILE A CA 1
ATOM 1000 C C . ILE A 1 128 ? -8.315 14.813 6.113 1.00 82.88 128 ILE A C 1
ATOM 1002 O O . ILE A 1 128 ? -8.013 14.051 5.194 1.00 82.88 128 ILE A O 1
ATOM 1006 N N . GLU A 1 129 ? -7.864 14.679 7.352 1.00 87.19 129 GLU A N 1
ATOM 1007 C CA . GLU A 1 129 ? -7.154 13.511 7.845 1.00 87.19 129 GLU A CA 1
ATOM 1008 C C . GLU A 1 129 ? -8.134 12.605 8.598 1.00 87.19 129 GLU A C 1
ATOM 1010 O O . GLU A 1 129 ? -8.834 13.041 9.513 1.00 87.19 129 GLU A O 1
ATOM 1015 N N . ASN A 1 130 ? -8.182 11.334 8.222 1.00 90.75 130 ASN A N 1
ATOM 1016 C CA . ASN A 1 130 ? -9.006 10.302 8.829 1.00 90.75 130 ASN A CA 1
ATOM 1017 C C . ASN A 1 130 ? -8.108 9.358 9.635 1.00 90.75 130 ASN A C 1
ATOM 1019 O O . ASN A 1 130 ? -7.342 8.580 9.066 1.00 90.75 130 ASN A O 1
ATOM 1023 N N . SER A 1 131 ? -8.217 9.389 10.962 1.00 93.69 131 SER A N 1
ATOM 1024 C CA . SER A 1 131 ? -7.601 8.381 11.827 1.00 93.69 131 SER A CA 1
ATOM 1025 C C . SER A 1 131 ? -8.518 7.166 11.929 1.00 93.69 131 SER A C 1
ATOM 1027 O O . SER A 1 131 ? -9.658 7.294 12.373 1.00 93.69 131 SER A O 1
ATOM 1029 N N . VAL A 1 132 ? -8.029 5.998 11.523 1.00 96.12 132 VAL A N 1
ATOM 1030 C CA . VAL A 1 132 ? -8.803 4.757 11.406 1.00 96.12 13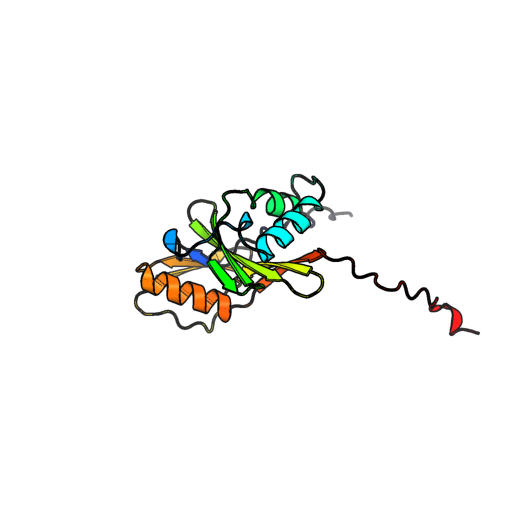2 VAL A CA 1
ATOM 1031 C C . VAL A 1 132 ? -8.305 3.726 12.413 1.00 96.12 132 VAL A C 1
ATOM 1033 O O . VAL A 1 132 ? -7.101 3.507 12.567 1.00 96.12 132 VAL A O 1
ATOM 1036 N N . SER A 1 133 ? -9.228 3.061 13.101 1.00 97.06 133 SER A N 1
ATOM 1037 C CA . SER A 1 133 ? -8.912 1.955 14.009 1.00 97.06 133 SER A CA 1
ATOM 1038 C C . SER A 1 133 ? -10.054 0.954 14.101 1.00 97.06 133 SER A C 1
ATOM 1040 O O . SER A 1 133 ? -11.213 1.325 13.944 1.00 97.06 133 SER A O 1
ATOM 1042 N N . GLY A 1 134 ? -9.731 -0.301 14.393 1.00 96.00 134 GLY A N 1
ATOM 1043 C CA . GLY A 1 134 ? -10.715 -1.363 14.559 1.00 96.00 134 GLY A CA 1
ATOM 1044 C C . GLY A 1 134 ? -10.056 -2.743 14.623 1.00 96.00 134 GLY A C 1
ATOM 1045 O O . GLY A 1 134 ? -8.825 -2.828 14.618 1.00 96.00 134 GLY A O 1
ATOM 1046 N N . PRO A 1 135 ? -10.855 -3.818 14.700 1.00 96.75 135 PRO A N 1
ATOM 1047 C CA . PRO A 1 135 ? -10.362 -5.194 14.667 1.00 96.75 135 PRO A CA 1
ATOM 1048 C C . PRO A 1 135 ? -9.625 -5.508 13.359 1.00 96.75 135 PRO A C 1
ATOM 1050 O O . PRO A 1 135 ? -10.048 -5.057 12.301 1.00 96.75 135 PRO A O 1
ATOM 1053 N N . SER A 1 136 ? -8.565 -6.322 13.421 1.00 94.06 136 SER A N 1
ATOM 1054 C CA . SER A 1 136 ? -7.653 -6.568 12.286 1.00 94.06 136 SER A CA 1
ATOM 1055 C C . SER A 1 136 ? -8.354 -7.028 11.000 1.00 94.06 136 SER A C 1
ATOM 1057 O O . SER A 1 136 ? -8.074 -6.490 9.935 1.00 94.06 136 SER A O 1
ATOM 1059 N N . GLU A 1 137 ? -9.271 -7.997 11.082 1.00 94.62 137 GLU A N 1
ATOM 1060 C CA . GLU A 1 137 ? -9.962 -8.535 9.897 1.00 94.62 137 GLU A CA 1
ATOM 1061 C C . GLU A 1 137 ? -10.894 -7.506 9.241 1.00 94.62 137 GLU A C 1
ATOM 1063 O O . GLU A 1 137 ? -10.931 -7.372 8.019 1.00 94.62 137 GLU A O 1
ATOM 1068 N N . GLU A 1 138 ? -11.611 -6.723 10.045 1.00 96.19 138 GLU A N 1
ATOM 1069 C CA . GLU A 1 138 ? -12.483 -5.661 9.534 1.00 96.19 138 GLU A CA 1
ATOM 1070 C C . GLU A 1 138 ? -11.663 -4.475 9.012 1.00 96.19 138 GLU A C 1
ATOM 1072 O O . GLU A 1 138 ? -12.022 -3.858 8.011 1.00 96.19 138 GLU A O 1
ATOM 1077 N N . LEU A 1 139 ? -10.514 -4.195 9.635 1.00 96.25 139 LEU A N 1
ATOM 1078 C CA . LEU A 1 139 ? -9.583 -3.166 9.182 1.00 96.25 139 LEU A CA 1
ATOM 1079 C C . LEU A 1 139 ? -8.995 -3.515 7.812 1.00 96.25 139 LEU A C 1
ATOM 1081 O O . LEU A 1 139 ? -8.890 -2.637 6.959 1.00 96.25 139 LEU A O 1
ATOM 1085 N N . LYS A 1 140 ? -8.668 -4.794 7.588 1.00 96.62 140 LYS A N 1
ATOM 1086 C CA . LYS A 1 140 ? -8.226 -5.322 6.293 1.00 96.62 140 LYS A CA 1
ATOM 1087 C C . LYS A 1 140 ? -9.283 -5.113 5.214 1.00 96.62 140 LYS A C 1
ATOM 1089 O O . LYS A 1 140 ? -8.968 -4.554 4.166 1.00 96.62 140 LYS A O 1
ATOM 1094 N N . LYS A 1 141 ? -10.528 -5.532 5.468 1.00 96.31 141 LYS A N 1
ATOM 1095 C CA . LYS A 1 141 ? -11.645 -5.362 4.519 1.00 96.31 141 LYS A CA 1
ATOM 1096 C C . LYS A 1 141 ? -11.876 -3.891 4.191 1.00 96.31 141 LYS A C 1
ATOM 1098 O O . LYS A 1 141 ? -11.917 -3.528 3.021 1.00 96.31 141 LYS A O 1
ATOM 1103 N N . PHE A 1 142 ? -11.933 -3.044 5.215 1.00 96.81 142 PHE A N 1
ATOM 1104 C CA . PHE A 1 142 ? -12.131 -1.609 5.041 1.00 96.81 142 PHE A CA 1
ATOM 1105 C C . PHE A 1 142 ? -10.979 -0.948 4.269 1.00 96.81 142 PHE A C 1
ATOM 1107 O O . PHE A 1 142 ? -11.208 -0.109 3.404 1.00 96.81 142 PHE A O 1
ATOM 1114 N N . ALA A 1 143 ? -9.729 -1.341 4.528 1.00 96.56 143 ALA A N 1
ATOM 1115 C CA . ALA A 1 143 ? -8.581 -0.854 3.769 1.00 96.56 143 ALA A CA 1
ATOM 1116 C C . ALA A 1 143 ? -8.620 -1.281 2.295 1.00 96.56 143 ALA A C 1
ATOM 1118 O O . ALA A 1 143 ? -8.276 -0.476 1.433 1.00 96.56 143 ALA A O 1
ATOM 1119 N N . LEU A 1 144 ? -9.053 -2.509 1.995 1.00 96.38 144 LEU A N 1
ATOM 1120 C CA . LEU A 1 144 ? -9.246 -2.964 0.615 1.00 96.38 144 LEU A CA 1
ATOM 1121 C C . LEU A 1 144 ? -10.346 -2.170 -0.090 1.00 96.38 144 LEU A C 1
ATOM 1123 O O . LEU A 1 144 ? -10.117 -1.676 -1.190 1.00 96.38 144 LEU A O 1
ATOM 1127 N N . GLU A 1 145 ? -11.486 -1.962 0.568 1.00 95.56 145 GLU A N 1
ATOM 1128 C CA . GLU A 1 145 ? -12.581 -1.149 0.030 1.00 95.56 145 GLU A CA 1
ATOM 1129 C C . GLU A 1 145 ? -12.132 0.295 -0.227 1.00 95.56 145 GLU A C 1
ATOM 1131 O O . GLU A 1 145 ? -12.426 0.867 -1.277 1.00 95.56 145 GLU A O 1
ATOM 1136 N N . LEU A 1 146 ? -11.353 0.885 0.686 1.00 95.06 146 LEU A N 1
ATOM 1137 C CA . LEU A 1 146 ? -10.742 2.199 0.486 1.00 95.06 146 LEU A CA 1
ATOM 1138 C C . LEU A 1 146 ? -9.826 2.212 -0.738 1.00 95.06 146 LEU A C 1
ATOM 1140 O O . LEU A 1 146 ? -9.914 3.127 -1.559 1.00 95.06 146 LEU A O 1
ATOM 1144 N N . VAL A 1 147 ? -8.947 1.219 -0.861 1.00 95.12 147 VAL A N 1
ATOM 1145 C CA . VAL A 1 147 ? -8.032 1.077 -1.997 1.00 95.12 147 VAL A CA 1
ATOM 1146 C C . VAL A 1 147 ? -8.792 0.923 -3.311 1.00 95.12 147 VAL A C 1
ATOM 1148 O O . VAL A 1 147 ? -8.351 1.470 -4.319 1.00 95.12 147 VAL A O 1
ATOM 1151 N N . GLU A 1 148 ? -9.927 0.242 -3.323 1.00 92.88 148 GLU A N 1
ATOM 1152 C CA . GLU A 1 148 ? -10.731 0.026 -4.525 1.00 92.88 148 GLU A CA 1
ATOM 1153 C C . GLU A 1 148 ? -11.538 1.274 -4.907 1.00 92.88 148 GLU A C 1
ATOM 1155 O O . GLU A 1 148 ? -11.476 1.740 -6.044 1.00 92.88 148 GLU A O 1
ATOM 1160 N N . THR A 1 149 ? -12.231 1.874 -3.941 1.00 92.06 149 THR A N 1
ATOM 1161 C CA . THR A 1 149 ? -13.287 2.865 -4.203 1.00 92.06 149 THR A CA 1
ATOM 1162 C C . THR A 1 149 ? -12.843 4.315 -4.049 1.00 92.06 149 THR A C 1
ATOM 1164 O O . THR A 1 149 ? -13.470 5.217 -4.606 1.00 92.06 149 THR A O 1
ATOM 1167 N N . SER A 1 150 ? -11.776 4.578 -3.291 1.00 91.38 150 SER A N 1
ATOM 1168 C CA . SER A 1 150 ? -11.346 5.953 -3.030 1.00 91.38 150 SER A CA 1
ATOM 1169 C C . SER A 1 150 ? -10.582 6.516 -4.217 1.00 91.38 150 SER A C 1
ATOM 1171 O O . SER A 1 150 ? -9.782 5.824 -4.864 1.00 91.38 150 SER A O 1
ATOM 1173 N N . GLY A 1 151 ? -10.772 7.813 -4.456 1.00 89.81 151 GLY A N 1
ATOM 1174 C CA . GLY A 1 151 ? -9.907 8.558 -5.358 1.00 89.81 151 GLY A CA 1
ATOM 1175 C C . GLY A 1 151 ? -8.451 8.517 -4.886 1.00 89.81 151 GLY A C 1
ATOM 1176 O O . GLY A 1 151 ? -8.143 8.264 -3.716 1.00 89.81 151 GLY A O 1
ATOM 1177 N N . LYS A 1 152 ? -7.534 8.736 -5.824 1.00 90.81 152 LYS A N 1
ATOM 1178 C CA . LYS A 1 152 ? -6.096 8.617 -5.588 1.00 90.81 152 LYS A CA 1
ATOM 1179 C C . LYS A 1 152 ? -5.382 9.807 -6.201 1.00 90.81 152 LYS A C 1
ATOM 1181 O O . LYS A 1 152 ? -5.692 10.193 -7.325 1.00 90.81 152 LYS A O 1
ATOM 1186 N N . VAL A 1 153 ? -4.412 10.359 -5.481 1.00 88.31 153 VAL A N 1
ATOM 1187 C CA . VAL A 1 153 ? -3.436 11.297 -6.051 1.00 88.31 153 VAL A CA 1
ATOM 1188 C C . VAL A 1 153 ? -2.160 10.516 -6.294 1.00 88.31 153 VAL A C 1
ATOM 1190 O O . VAL A 1 153 ? -1.635 9.886 -5.377 1.00 88.31 153 VAL A O 1
ATOM 1193 N N . CYS A 1 154 ? -1.693 10.534 -7.538 1.00 88.62 154 CYS A N 1
ATOM 1194 C CA . CYS A 1 154 ? -0.610 9.683 -8.000 1.00 88.62 154 CYS A CA 1
ATOM 1195 C C . CYS A 1 154 ? 0.549 10.505 -8.547 1.00 88.62 154 CYS A C 1
ATOM 1197 O O . CYS A 1 154 ? 0.354 11.437 -9.326 1.00 88.62 154 CYS A O 1
ATOM 1199 N N . PHE A 1 155 ? 1.759 10.087 -8.199 1.00 85.88 155 PHE A N 1
ATOM 1200 C CA . PHE A 1 155 ? 2.971 10.492 -8.885 1.00 85.88 155 PHE A CA 1
ATOM 1201 C C . PHE A 1 155 ? 3.362 9.413 -9.901 1.00 85.88 155 PHE A C 1
ATOM 1203 O O . PHE A 1 155 ? 3.539 8.251 -9.537 1.00 85.88 155 PHE A O 1
ATOM 1210 N N . GLY A 1 156 ? 3.456 9.782 -11.178 1.00 88.25 156 GLY A N 1
ATOM 1211 C CA . GLY A 1 156 ? 3.790 8.867 -12.269 1.00 88.25 156 GLY A CA 1
ATOM 1212 C C . GLY A 1 156 ? 5.269 8.931 -12.640 1.00 88.25 156 GLY A C 1
ATOM 1213 O O . GLY A 1 156 ? 5.790 10.006 -12.922 1.00 88.25 156 GLY A O 1
ATOM 1214 N N . VAL A 1 157 ? 5.932 7.778 -12.704 1.00 85.69 157 VAL A N 1
ATOM 1215 C CA . VAL A 1 157 ? 7.320 7.633 -13.157 1.00 85.69 157 VAL A CA 1
ATOM 1216 C C . VAL A 1 157 ? 7.347 6.815 -14.445 1.00 85.69 157 VAL A C 1
ATOM 1218 O O . VAL A 1 157 ? 6.879 5.671 -14.446 1.00 85.69 157 VAL A O 1
ATOM 1221 N N . PRO A 1 158 ? 7.908 7.343 -15.543 1.00 83.81 158 PRO A N 1
ATOM 1222 C CA . PRO A 1 158 ? 8.077 6.567 -16.762 1.00 83.81 158 PRO A CA 1
ATOM 1223 C C . PRO A 1 158 ? 9.110 5.455 -16.538 1.00 83.81 158 PRO A C 1
ATOM 1225 O O . PRO A 1 158 ? 10.234 5.705 -16.099 1.00 83.81 158 PRO A O 1
ATOM 1228 N N . PHE A 1 159 ? 8.755 4.212 -16.865 1.00 79.56 159 PHE A N 1
ATOM 1229 C CA . PHE A 1 159 ? 9.656 3.058 -16.698 1.00 79.56 159 PHE A CA 1
ATOM 1230 C C . PHE A 1 159 ? 10.014 2.379 -18.023 1.00 79.56 159 PHE A C 1
ATOM 1232 O O . PHE A 1 159 ? 11.116 1.824 -18.149 1.00 79.56 159 PHE A O 1
ATOM 1239 N N . LYS A 1 160 ? 9.145 2.510 -19.031 1.00 73.88 160 LYS A N 1
ATOM 1240 C CA . LYS A 1 160 ? 9.397 2.142 -20.427 1.00 73.88 160 LYS A CA 1
ATOM 1241 C C . LYS A 1 160 ? 9.584 3.404 -21.267 1.00 73.88 160 LYS A C 1
ATOM 1243 O O . LYS A 1 160 ? 8.891 4.396 -21.074 1.00 73.88 160 LYS A O 1
ATOM 1248 N N . SER A 1 161 ? 10.536 3.360 -22.200 1.00 60.69 161 SER A N 1
ATOM 1249 C CA . SER A 1 161 ? 10.689 4.412 -23.205 1.00 60.69 161 SER A CA 1
ATOM 1250 C C . SER A 1 161 ? 9.485 4.350 -24.139 1.00 60.69 161 SER A C 1
ATOM 1252 O O . SER A 1 161 ? 9.450 3.530 -25.055 1.00 60.69 161 SER A O 1
ATOM 1254 N N . SER A 1 162 ? 8.488 5.202 -23.918 1.00 54.28 162 SER A N 1
ATOM 1255 C CA . SER A 1 162 ? 7.694 5.665 -25.042 1.00 54.28 162 SER A CA 1
ATOM 1256 C C . SER A 1 162 ? 8.633 6.567 -25.831 1.00 54.28 162 SER A C 1
ATOM 1258 O O . SER A 1 162 ? 8.916 7.689 -25.403 1.00 54.28 162 SER A O 1
ATOM 1260 N N . LYS A 1 163 ? 9.153 6.090 -26.965 1.00 52.69 163 LYS A N 1
ATOM 1261 C CA . LYS A 1 163 ? 9.569 7.017 -28.015 1.00 52.69 163 LYS A CA 1
ATOM 1262 C C . LYS A 1 163 ? 8.294 7.780 -28.370 1.00 52.69 163 LYS A C 1
ATOM 1264 O O . LYS A 1 163 ? 7.524 7.313 -29.198 1.00 52.69 163 LYS A O 1
ATOM 1269 N N . MET A 1 164 ? 8.007 8.880 -27.670 1.00 49.22 164 MET A N 1
ATOM 1270 C CA . MET A 1 164 ? 7.100 9.877 -28.208 1.00 49.22 164 MET A CA 1
ATOM 1271 C C . MET A 1 164 ? 7.776 10.264 -29.504 1.00 49.22 164 MET A C 1
ATOM 1273 O O . MET A 1 164 ? 8.878 10.822 -29.489 1.00 49.22 164 MET A O 1
ATOM 1277 N N . GLU A 1 165 ? 7.193 9.819 -30.609 1.00 44.97 165 GLU A N 1
ATOM 1278 C CA . GLU A 1 165 ? 7.582 10.281 -31.918 1.00 44.97 165 GLU A CA 1
ATOM 1279 C C . GLU A 1 165 ? 7.533 11.798 -31.803 1.00 44.97 165 GLU A C 1
ATOM 1281 O O . GLU A 1 165 ? 6.489 12.382 -31.506 1.00 44.97 165 GLU A O 1
ATOM 1286 N N . LYS A 1 166 ? 8.707 12.435 -31.849 1.00 48.75 166 LYS A N 1
ATOM 1287 C CA . LYS A 1 166 ? 8.768 13.883 -31.903 1.00 48.75 166 LYS A CA 1
ATOM 1288 C C . LYS A 1 166 ? 8.153 14.199 -33.252 1.00 48.75 166 LYS A C 1
ATOM 1290 O O . LYS A 1 166 ? 8.864 14.198 -34.250 1.00 48.75 166 LYS A O 1
ATOM 1295 N N . THR A 1 167 ? 6.847 14.423 -33.299 1.00 48.25 167 THR A N 1
ATOM 1296 C CA . THR A 1 167 ? 6.213 15.080 -34.429 1.00 48.25 167 THR A CA 1
ATOM 1297 C C . THR A 1 167 ? 6.761 16.497 -34.420 1.00 48.25 167 THR A C 1
ATOM 1299 O O . THR A 1 167 ? 6.160 17.431 -33.899 1.00 48.25 167 THR A O 1
ATOM 1302 N N . THR A 1 168 ? 7.963 16.658 -34.967 1.00 49.81 168 THR A N 1
ATOM 1303 C CA . THR A 1 168 ? 8.524 17.929 -35.411 1.00 49.81 168 THR A CA 1
ATOM 1304 C C . THR A 1 168 ? 7.808 18.357 -36.688 1.00 49.81 168 THR A C 1
ATOM 1306 O O . THR A 1 168 ? 8.440 18.779 -37.653 1.00 49.81 168 THR A O 1
ATOM 1309 N N . GLU A 1 169 ? 6.481 18.249 -36.716 1.00 49.34 169 GLU A N 1
ATOM 1310 C CA . GLU A 1 169 ? 5.693 19.040 -37.637 1.00 49.34 169 GLU A CA 1
ATOM 1311 C C . GLU A 1 169 ? 5.617 20.428 -37.020 1.00 49.34 169 GLU A C 1
ATOM 1313 O O . GLU A 1 169 ? 4.895 20.732 -36.072 1.00 49.34 169 GLU A O 1
ATOM 1318 N N . THR A 1 170 ? 6.531 21.251 -37.507 1.00 49.34 170 THR A N 1
ATOM 1319 C CA . THR A 1 170 ? 6.604 22.676 -37.256 1.00 49.34 170 THR A CA 1
ATOM 1320 C C . THR A 1 170 ? 5.268 23.303 -37.657 1.00 49.34 170 THR A C 1
ATOM 1322 O O . THR A 1 170 ? 5.006 23.534 -38.834 1.00 49.34 170 THR A O 1
ATOM 1325 N N . TRP A 1 171 ? 4.441 23.626 -36.659 1.00 43.47 171 TRP A N 1
ATOM 1326 C CA . TRP A 1 171 ? 3.155 24.334 -36.781 1.00 43.47 171 TRP A CA 1
ATOM 1327 C C . TRP A 1 171 ? 3.227 25.665 -37.565 1.00 43.47 171 TRP A C 1
ATOM 1329 O O . TRP A 1 171 ? 2.207 26.227 -37.948 1.00 43.47 171 TRP A O 1
ATOM 1339 N N . TRP A 1 172 ? 4.432 26.153 -37.867 1.00 51.78 172 TRP A N 1
ATOM 1340 C CA . TRP A 1 172 ? 4.701 27.337 -38.684 1.00 51.78 172 TRP A CA 1
ATOM 1341 C C . TRP A 1 172 ? 4.419 27.166 -40.188 1.00 51.78 172 TRP A C 1
ATOM 1343 O O . TRP A 1 172 ? 4.443 28.154 -40.916 1.00 51.78 172 TRP A O 1
ATOM 1353 N N . LYS A 1 173 ? 4.140 25.951 -40.686 1.00 51.19 173 LYS A N 1
ATOM 1354 C CA . LYS A 1 173 ? 3.852 25.720 -42.118 1.00 51.19 173 LYS A CA 1
ATOM 1355 C C . LYS A 1 173 ? 2.411 26.021 -42.558 1.00 51.19 173 LYS A C 1
ATOM 1357 O O . LYS A 1 173 ? 2.153 25.979 -43.754 1.00 51.19 173 LYS A O 1
ATOM 1362 N N . PHE A 1 174 ? 1.503 26.364 -41.642 1.00 50.66 174 PHE A N 1
ATOM 1363 C CA . PHE A 1 174 ? 0.106 26.698 -41.972 1.00 50.66 174 PHE A CA 1
ATOM 1364 C C . PHE A 1 174 ? -0.143 28.182 -42.309 1.00 50.66 174 PHE A C 1
ATOM 1366 O O . PHE A 1 174 ? -1.280 28.561 -42.562 1.00 50.66 174 PHE A O 1
ATOM 1373 N N . TRP A 1 175 ? 0.904 29.014 -42.353 1.00 48.69 175 TRP A N 1
ATOM 1374 C CA . TRP A 1 175 ? 0.812 30.441 -42.700 1.00 48.69 175 TRP A CA 1
ATOM 1375 C C . TRP A 1 175 ? 1.668 30.788 -43.929 1.00 48.69 175 TRP A C 1
ATOM 1377 O O . TRP A 1 175 ? 2.582 31.610 -43.845 1.00 48.69 175 TRP A O 1
ATOM 1387 N N . LYS A 1 176 ? 1.400 30.139 -45.066 1.00 43.69 176 LYS A N 1
ATOM 1388 C CA . LYS A 1 176 ? 1.880 30.579 -46.383 1.00 43.69 176 LYS A CA 1
ATOM 1389 C C . LYS A 1 176 ? 0.717 30.774 -47.336 1.00 43.69 176 LYS A C 1
ATOM 1391 O O . LYS A 1 176 ? -0.167 29.893 -47.336 1.00 43.69 176 LYS A O 1
#

Organism: NCBI:txid408172

Secondary structure (DSSP, 8-state):
----SSSS--------SEEESS-SS-GGG-EEGGGSHHHHHHHHHHHTS---TTSHHHHHHHT--TT-EEEEEETTEEEEEEEETTEEEEEEEEE-SSEEEEEEEPP-TTPPPPTT-EEEEEEETTEEEEEEE--HHHHHHHHHHHHHHS-EEEEEEE-S----------GGGG--

Foldseek 3Di:
DDPDPPPPPPAPPQFALEWELDDLDDPVQKDQLVVAPLSVLVLLLLVPQDCPPPHPSNVVSVVDDRRFIWRDPDNFWTWGWDDDPNTIAIWIWGDDPWKIKTKHFYDDPPDDQDPQKDWDWDQDPVGIRTYIYGDNNSSNVSVVSSVVPTDIDIDITTRDDPPPPPPPPPPVPVPD